Protein AF-A0A7T8K028-F1 (afdb_monomer_lite)

Organism: Caligus rogercresseyi (NCBI:txid217165)

pLDDT: mean 72.32, std 13.14, range [32.88, 89.44]

Radius of gyration: 14.62 Å; chains: 1; bounding box: 44×31×35 Å

Structure (mmCIF, N/CA/C/O backbone):
data_AF-A0A7T8K028-F1
#
_entry.id   AF-A0A7T8K028-F1
#
loop_
_atom_site.group_PDB
_atom_site.id
_atom_site.type_symbol
_atom_site.label_atom_id
_atom_site.label_alt_id
_atom_site.label_comp_id
_atom_site.label_asym_id
_atom_site.label_entity_id
_atom_site.label_seq_id
_atom_site.pdbx_PDB_ins_code
_atom_site.Cartn_x
_atom_site.Cartn_y
_atom_site.Cartn_z
_atom_site.occupancy
_atom_site.B_iso_or_equiv
_atom_site.auth_seq_id
_atom_site.auth_comp_id
_atom_site.auth_asym_id
_atom_site.auth_atom_id
_atom_site.pdbx_PDB_model_num
ATOM 1 N N . MET A 1 1 ? -29.944 13.254 7.251 1.00 32.88 1 MET A N 1
ATOM 2 C CA . MET A 1 1 ? -29.260 13.120 8.556 1.00 32.88 1 MET A CA 1
ATOM 3 C C . MET A 1 1 ? -27.760 13.212 8.325 1.00 32.88 1 MET A C 1
ATOM 5 O O . MET A 1 1 ? -27.211 12.362 7.638 1.00 32.88 1 MET A O 1
ATOM 9 N N . SER A 1 2 ? -27.115 14.280 8.799 1.00 45.31 2 SER A N 1
ATOM 10 C CA . SER A 1 2 ? -25.663 14.444 8.670 1.00 45.31 2 SER A CA 1
ATOM 11 C C . SER A 1 2 ? -25.003 13.728 9.841 1.00 45.31 2 SER A C 1
ATOM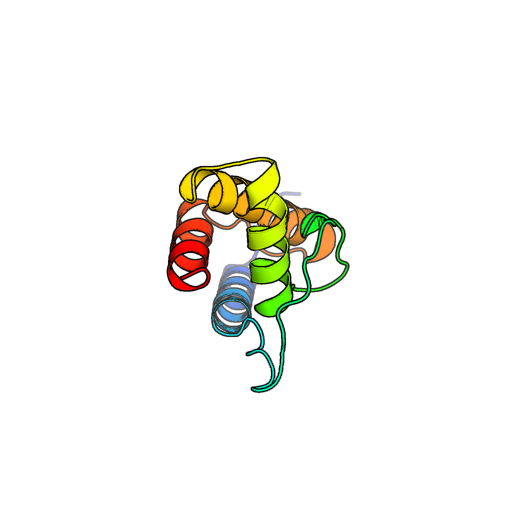 13 O O . SER A 1 2 ? -25.084 14.186 10.981 1.00 45.31 2 SER A O 1
ATOM 15 N N . PHE A 1 3 ? -24.415 12.562 9.584 1.00 48.25 3 PHE A N 1
ATOM 16 C CA . PHE A 1 3 ? -23.660 11.832 10.594 1.00 48.25 3 PHE A CA 1
ATOM 17 C C . PHE A 1 3 ? -22.367 12.606 10.874 1.00 48.25 3 PHE A C 1
ATOM 19 O O . PHE A 1 3 ? -21.336 12.374 10.240 1.00 48.25 3 PHE A O 1
ATOM 26 N N . LYS A 1 4 ? -22.415 13.554 11.820 1.00 49.94 4 LYS A N 1
ATOM 27 C CA . LYS A 1 4 ? -21.209 14.073 12.471 1.00 49.94 4 LYS A CA 1
ATOM 28 C C . LYS A 1 4 ? -20.506 12.869 13.092 1.00 49.94 4 LYS A C 1
ATOM 30 O O . LYS A 1 4 ? -20.917 12.379 14.140 1.00 49.94 4 LYS A O 1
ATOM 35 N N . LYS A 1 5 ? -19.471 12.362 12.419 1.00 52.66 5 LYS A N 1
ATOM 36 C CA . LYS A 1 5 ? -18.570 11.363 12.995 1.00 52.66 5 LYS A CA 1
ATOM 37 C C . LYS A 1 5 ? -18.012 11.971 14.280 1.00 52.66 5 LYS A C 1
ATOM 39 O O . LYS A 1 5 ? -17.385 13.028 14.235 1.00 52.66 5 LYS A O 1
ATOM 44 N N . SER A 1 6 ? -18.293 11.347 15.418 1.00 56.72 6 SER A N 1
ATOM 45 C CA . SER A 1 6 ? -17.771 11.774 16.712 1.00 56.72 6 SER A CA 1
ATOM 46 C C . SER A 1 6 ? -16.245 11.833 16.655 1.00 56.72 6 SER A C 1
ATOM 48 O O . SER A 1 6 ? -15.604 10.919 16.131 1.00 56.72 6 SER A O 1
ATOM 50 N N . SER A 1 7 ? -15.656 12.899 17.201 1.00 56.94 7 SER A N 1
ATOM 51 C CA . SER A 1 7 ? -14.198 13.080 17.284 1.00 56.94 7 SER A CA 1
ATOM 52 C C . SER A 1 7 ? -13.489 11.853 17.874 1.00 56.94 7 SER A C 1
ATOM 54 O O . SER A 1 7 ? -12.402 11.498 17.427 1.00 56.94 7 SER A O 1
ATOM 56 N N . SER A 1 8 ? -14.147 11.140 18.794 1.00 57.53 8 SER A N 1
ATOM 57 C CA . SER A 1 8 ? -13.652 9.904 19.411 1.00 57.53 8 SER A CA 1
ATOM 58 C C . SER A 1 8 ? -13.470 8.746 18.424 1.00 57.53 8 SER A C 1
ATOM 60 O O . SER A 1 8 ? -12.499 8.002 18.523 1.00 57.53 8 SER A O 1
ATOM 62 N N . THR A 1 9 ? -14.364 8.593 17.446 1.00 58.03 9 THR A N 1
ATOM 63 C CA . THR A 1 9 ? -14.267 7.555 16.408 1.00 58.03 9 THR A CA 1
ATOM 64 C C . THR A 1 9 ? -13.153 7.896 15.427 1.00 58.03 9 THR A C 1
ATOM 66 O O . THR A 1 9 ? -12.442 7.015 14.951 1.00 58.03 9 THR A O 1
ATOM 69 N N . THR A 1 10 ? -12.962 9.188 15.166 1.00 55.06 10 THR A N 1
ATOM 70 C CA . THR A 1 10 ? -11.901 9.686 14.293 1.00 55.06 10 THR A CA 1
ATOM 71 C C . THR A 1 10 ? -10.519 9.471 14.897 1.00 55.06 10 THR A C 1
ATOM 73 O O . THR A 1 10 ? -9.637 8.950 14.217 1.00 55.06 10 THR A O 1
ATOM 76 N N . GLU A 1 11 ? -10.341 9.790 16.178 1.00 62.97 11 GLU A N 1
ATOM 77 C CA . GLU A 1 11 ? -9.079 9.554 16.885 1.00 62.97 11 GLU A CA 1
ATOM 78 C C . GLU A 1 11 ? -8.808 8.058 17.098 1.00 62.97 11 GLU A C 1
ATOM 80 O O . GLU A 1 11 ? -7.691 7.613 16.845 1.00 62.97 11 GLU A O 1
ATOM 85 N N . LYS A 1 12 ? -9.826 7.240 17.409 1.00 66.31 12 LYS A N 1
ATOM 86 C CA . LYS A 1 12 ? -9.677 5.772 17.441 1.00 66.31 12 LYS A CA 1
ATOM 87 C C . LYS A 1 12 ? -9.220 5.221 16.095 1.00 66.31 12 LYS A C 1
ATOM 89 O O . LYS A 1 12 ? -8.250 4.475 16.043 1.00 66.31 12 LYS A O 1
ATOM 94 N N . ASN A 1 13 ? -9.851 5.638 14.999 1.00 59.28 13 ASN A N 1
ATOM 95 C CA . ASN A 1 13 ? -9.463 5.200 13.661 1.00 59.28 13 ASN A CA 1
ATOM 96 C C . ASN A 1 13 ? -8.051 5.666 13.291 1.00 59.28 13 ASN A C 1
ATOM 98 O O . ASN A 1 13 ? -7.316 4.912 12.666 1.00 59.28 13 ASN A O 1
ATOM 102 N N . LYS A 1 14 ? -7.647 6.874 13.697 1.00 61.44 14 LYS A N 1
ATOM 103 C CA . LYS A 1 14 ? -6.297 7.423 13.496 1.00 61.44 14 LYS A CA 1
ATOM 104 C C . LYS A 1 14 ? -5.239 6.709 14.341 1.00 61.44 14 LYS A C 1
ATOM 106 O O . LYS A 1 14 ? -4.107 6.540 13.891 1.00 61.44 14 LYS A O 1
ATOM 111 N N . GLU A 1 15 ? -5.591 6.255 15.538 1.00 67.12 15 GLU A N 1
ATOM 112 C CA . GLU A 1 15 ? -4.710 5.460 16.387 1.00 67.12 15 GLU A CA 1
ATOM 113 C C . GLU A 1 15 ? -4.591 4.015 15.891 1.00 67.12 15 GLU A C 1
ATOM 115 O O . GLU A 1 15 ? -3.479 3.504 15.767 1.00 67.12 15 GLU A O 1
ATOM 120 N N . THR A 1 16 ? -5.702 3.384 15.507 1.00 64.44 16 THR A N 1
ATOM 121 C CA . THR A 1 16 ? -5.712 2.099 14.795 1.00 64.44 16 THR A CA 1
ATOM 122 C C . THR A 1 16 ? -4.916 2.197 13.494 1.00 64.44 16 THR A C 1
ATOM 124 O O . THR A 1 16 ? -4.140 1.300 13.176 1.00 64.44 16 THR A O 1
ATOM 127 N N . TRP A 1 17 ? -5.025 3.319 12.780 1.00 64.06 17 TRP A N 1
ATOM 128 C CA . TRP A 1 17 ? -4.232 3.629 11.593 1.00 64.06 17 TRP A CA 1
ATOM 129 C C . TRP A 1 17 ? -2.744 3.736 11.919 1.00 64.06 17 TRP A C 1
ATOM 131 O O . TRP A 1 17 ? -1.950 3.040 11.294 1.00 64.06 17 TRP A O 1
ATOM 141 N N . ARG A 1 18 ? -2.349 4.523 12.932 1.00 59.72 18 ARG A N 1
ATOM 142 C CA . ARG A 1 18 ? -0.947 4.604 13.376 1.00 59.72 18 ARG A CA 1
ATOM 143 C C . ARG A 1 18 ? -0.414 3.224 13.744 1.00 59.72 18 ARG A C 1
ATOM 145 O O . ARG A 1 18 ? 0.655 2.868 13.273 1.00 59.72 18 ARG A O 1
ATOM 152 N N . LYS A 1 19 ? -1.155 2.425 14.513 1.00 63.94 19 LYS A N 1
ATOM 153 C CA . LYS A 1 19 ? -0.735 1.075 14.921 1.00 63.94 19 LYS A CA 1
ATOM 154 C C . LYS A 1 19 ? -0.580 0.137 13.717 1.00 63.94 19 LYS A C 1
ATOM 156 O O . LYS A 1 19 ? 0.473 -0.476 13.562 1.00 63.94 19 LYS A O 1
ATOM 161 N N . ASN A 1 20 ? -1.556 0.112 12.809 1.00 58.31 20 ASN A N 1
ATOM 162 C CA . ASN A 1 20 ? -1.553 -0.800 11.661 1.00 58.31 20 ASN A CA 1
ATOM 163 C C . ASN A 1 20 ? -0.599 -0.380 10.526 1.00 58.31 20 ASN A C 1
ATOM 165 O O . ASN A 1 20 ? -0.115 -1.239 9.799 1.00 58.31 20 ASN A O 1
ATOM 169 N N . LEU A 1 21 ? -0.287 0.912 10.366 1.00 56.00 21 LEU A N 1
ATOM 170 C CA . LEU A 1 21 ? 0.763 1.376 9.443 1.00 56.00 21 LEU A CA 1
ATOM 171 C C . LEU A 1 21 ? 2.166 1.299 10.040 1.00 56.00 21 LEU A C 1
ATOM 173 O O . LEU A 1 21 ? 3.143 1.167 9.302 1.00 56.00 21 LEU A O 1
ATOM 177 N N . VAL A 1 22 ? 2.306 1.423 11.361 1.00 48.81 22 VAL A N 1
ATOM 178 C CA . VAL A 1 22 ? 3.589 1.205 12.043 1.00 48.81 22 VAL A CA 1
ATOM 179 C C . VAL A 1 22 ? 3.978 -0.271 11.983 1.00 48.81 22 VAL A C 1
ATOM 181 O O . VAL A 1 22 ? 5.159 -0.563 11.811 1.00 48.81 22 VAL A O 1
ATOM 184 N N . GLN A 1 23 ? 3.002 -1.178 12.006 1.00 51.53 23 GLN A N 1
ATOM 185 C CA . GLN A 1 23 ? 3.207 -2.615 11.871 1.00 51.53 23 GLN A CA 1
ATOM 186 C C . GLN A 1 23 ? 2.528 -3.158 10.611 1.00 51.53 23 GLN A C 1
ATOM 188 O O . GLN A 1 23 ? 1.614 -3.977 10.682 1.00 51.53 23 GLN A O 1
ATOM 193 N N . PHE A 1 24 ? 3.051 -2.817 9.431 1.00 55.94 24 PHE A N 1
ATOM 194 C CA . PHE A 1 24 ? 3.102 -3.877 8.426 1.00 55.94 24 PHE A CA 1
ATOM 195 C C . PHE A 1 24 ? 3.831 -5.036 9.111 1.00 55.94 24 PHE A C 1
ATOM 197 O O . PHE A 1 24 ? 4.974 -4.821 9.525 1.00 55.94 24 PHE A O 1
ATOM 204 N N . GLN A 1 25 ? 3.179 -6.188 9.337 1.00 53.59 25 GLN A N 1
ATOM 205 C CA . GLN A 1 25 ? 3.850 -7.280 10.052 1.00 53.59 25 GLN A CA 1
ATOM 206 C C . GLN A 1 25 ? 5.211 -7.503 9.402 1.00 53.59 25 GLN A C 1
ATOM 208 O O . GLN A 1 25 ? 5.322 -7.565 8.169 1.00 53.59 25 GLN A O 1
ATOM 213 N N . ALA A 1 26 ? 6.242 -7.507 10.247 1.00 52.31 26 ALA A N 1
ATOM 214 C CA . ALA A 1 26 ? 7.590 -7.741 9.789 1.00 52.31 26 ALA A CA 1
ATOM 215 C C . ALA A 1 26 ? 7.610 -9.116 9.110 1.00 52.31 26 ALA A C 1
ATOM 217 O O . ALA A 1 26 ? 7.048 -10.062 9.669 1.00 52.31 26 ALA A O 1
ATOM 218 N N . PRO A 1 27 ? 8.209 -9.229 7.915 1.00 52.94 27 PRO A N 1
ATOM 219 C CA . PRO A 1 27 ? 8.409 -10.535 7.318 1.00 52.94 27 PRO A CA 1
ATOM 220 C C . PRO A 1 27 ? 9.243 -11.389 8.278 1.00 52.94 27 PRO A C 1
ATOM 222 O O . PRO A 1 27 ? 10.108 -10.877 9.001 1.00 52.94 27 PRO A O 1
ATOM 225 N N . SER A 1 28 ? 8.980 -12.689 8.291 1.00 54.31 28 SER A N 1
ATOM 226 C CA . SER A 1 28 ? 9.853 -13.652 8.952 1.00 54.31 28 SER A CA 1
ATOM 227 C C . SER A 1 28 ? 11.258 -13.518 8.349 1.00 54.31 28 SER A C 1
ATOM 229 O O . SER A 1 28 ? 11.412 -13.281 7.151 1.00 54.31 28 SER A O 1
ATOM 231 N N . ARG A 1 29 ? 12.319 -13.670 9.161 1.00 51.44 29 ARG A N 1
ATOM 232 C CA . ARG A 1 29 ? 13.732 -13.515 8.734 1.00 51.44 29 ARG A CA 1
ATOM 233 C C . ARG A 1 29 ? 14.156 -14.443 7.575 1.00 51.44 29 ARG A C 1
ATOM 235 O O . ARG A 1 29 ? 15.283 -14.329 7.109 1.00 51.44 29 ARG A O 1
ATOM 242 N N . ARG A 1 30 ? 13.288 -15.358 7.129 1.00 54.31 30 ARG A N 1
ATOM 243 C CA . ARG A 1 30 ? 13.512 -16.305 6.024 1.00 54.31 30 ARG A CA 1
ATOM 244 C C . ARG A 1 30 ? 12.728 -15.978 4.745 1.00 54.31 30 ARG A C 1
ATOM 246 O O . ARG A 1 30 ? 12.790 -16.758 3.800 1.00 54.31 30 ARG A O 1
ATOM 253 N N . ASP A 1 31 ? 11.994 -14.870 4.695 1.00 51.41 31 ASP A N 1
ATOM 254 C CA . ASP A 1 31 ? 11.066 -14.629 3.591 1.00 51.41 31 ASP A CA 1
ATOM 255 C C . ASP A 1 31 ? 11.796 -14.084 2.357 1.00 51.41 31 ASP A C 1
ATOM 257 O O . ASP A 1 31 ? 12.059 -12.885 2.227 1.00 51.41 31 ASP A O 1
ATOM 261 N N . ASN A 1 32 ? 12.054 -14.974 1.398 1.00 60.91 32 ASN A N 1
ATOM 262 C CA . ASN A 1 32 ? 12.082 -14.577 -0.003 1.00 60.91 32 ASN A CA 1
ATOM 263 C C . ASN A 1 32 ? 10.759 -13.858 -0.291 1.00 60.91 32 ASN A C 1
ATOM 265 O O . ASN A 1 32 ? 9.686 -14.453 -0.199 1.00 60.91 32 ASN A O 1
ATOM 269 N N . VAL A 1 33 ? 10.821 -12.556 -0.575 1.00 66.12 33 VAL A N 1
ATOM 270 C CA . VAL A 1 33 ? 9.625 -11.767 -0.888 1.00 66.12 33 VAL A CA 1
ATOM 271 C C . VAL A 1 33 ? 9.063 -12.279 -2.207 1.00 66.12 33 VAL A C 1
ATOM 273 O O . VAL A 1 33 ? 9.618 -11.973 -3.264 1.00 66.12 33 VAL A O 1
ATOM 276 N N . ALA A 1 34 ? 7.989 -13.063 -2.127 1.00 74.00 34 ALA A N 1
ATOM 277 C CA . ALA A 1 34 ? 7.254 -13.523 -3.291 1.00 74.00 34 ALA A CA 1
ATOM 278 C C . ALA A 1 34 ? 6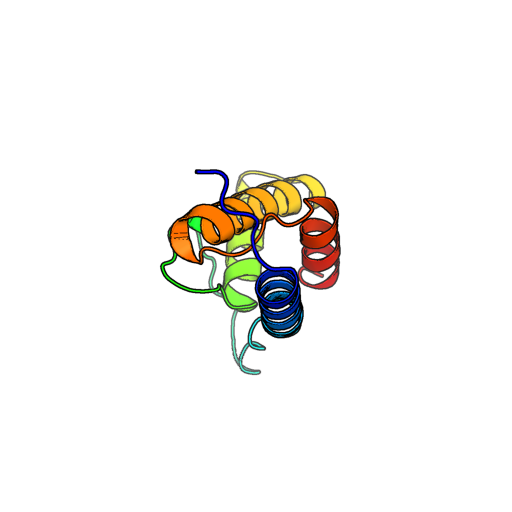.745 -12.314 -4.088 1.00 74.00 34 ALA A C 1
ATOM 280 O O . ALA A 1 34 ? 6.294 -11.318 -3.516 1.00 74.00 34 ALA A O 1
ATOM 281 N N . ILE A 1 35 ? 6.856 -12.390 -5.413 1.00 79.38 35 ILE A N 1
ATOM 282 C CA . ILE A 1 35 ? 6.284 -11.385 -6.306 1.00 79.38 35 ILE A CA 1
ATOM 283 C C . ILE A 1 35 ? 4.760 -11.525 -6.234 1.00 79.38 35 ILE A C 1
ATOM 285 O O . ILE A 1 35 ? 4.232 -12.634 -6.291 1.00 79.38 35 ILE A O 1
ATOM 289 N N . HIS A 1 36 ? 4.061 -10.402 -6.074 1.00 80.75 36 HIS A N 1
ATOM 290 C CA . HIS A 1 36 ? 2.602 -10.374 -5.995 1.00 80.75 36 HIS A CA 1
ATOM 291 C C . HIS A 1 36 ? 2.046 -9.499 -7.115 1.00 80.75 36 HIS A C 1
ATOM 293 O O . HIS A 1 36 ? 2.121 -8.276 -7.047 1.00 80.75 36 HIS A O 1
ATOM 299 N N . GLU A 1 37 ? 1.491 -10.134 -8.144 1.00 80.94 37 GLU A N 1
ATOM 300 C CA . GLU A 1 37 ? 0.928 -9.448 -9.314 1.00 80.94 37 GLU A CA 1
ATOM 301 C C . GLU A 1 37 ? -0.495 -8.927 -9.089 1.00 80.94 37 GLU A C 1
ATOM 303 O O . GLU A 1 37 ? -0.967 -8.068 -9.834 1.00 80.94 37 GLU A O 1
ATOM 308 N N . GLU A 1 38 ? -1.171 -9.394 -8.045 1.00 86.19 38 GLU A N 1
ATOM 309 C CA . GLU A 1 38 ? -2.505 -8.920 -7.696 1.00 86.19 38 GLU A CA 1
ATOM 310 C C . GLU A 1 38 ? -2.447 -7.527 -7.042 1.00 86.19 38 GLU A C 1
ATOM 312 O O . GLU A 1 38 ? -1.587 -7.283 -6.181 1.00 86.19 38 GLU A O 1
ATOM 317 N N . PRO A 1 39 ? -3.363 -6.611 -7.404 1.00 86.38 39 PRO A N 1
ATOM 318 C CA . PRO A 1 39 ? -3.517 -5.329 -6.733 1.00 86.38 39 PRO A CA 1
ATOM 319 C C . PRO A 1 39 ? -3.757 -5.485 -5.229 1.00 86.38 39 PRO A C 1
ATOM 321 O O . PRO A 1 39 ? -4.514 -6.344 -4.773 1.00 86.38 39 PRO A O 1
ATOM 324 N N . LEU A 1 40 ? -3.187 -4.589 -4.420 1.00 86.31 40 LEU A N 1
ATOM 325 C CA . LEU A 1 40 ? -3.451 -4.595 -2.975 1.00 86.31 40 LEU A CA 1
ATOM 326 C C . LEU A 1 40 ? -4.912 -4.263 -2.635 1.00 86.31 40 LEU A C 1
ATOM 328 O O . LEU A 1 40 ? -5.349 -4.582 -1.529 1.00 86.31 40 LEU A O 1
ATOM 332 N N . SER A 1 41 ? -5.655 -3.651 -3.564 1.00 84.25 41 SER A N 1
ATOM 333 C CA . SER A 1 41 ? -7.085 -3.345 -3.435 1.00 84.25 41 SER A CA 1
ATOM 334 C C . SER A 1 41 ? -7.965 -4.579 -3.272 1.00 84.25 41 SER A C 1
ATOM 336 O O . SER A 1 41 ? -9.000 -4.493 -2.615 1.00 84.25 41 SER A O 1
ATOM 338 N N . ASP A 1 42 ? -7.540 -5.716 -3.820 1.00 84.81 42 ASP A N 1
ATOM 339 C CA . ASP A 1 42 ? -8.384 -6.910 -3.957 1.00 84.81 42 ASP A CA 1
ATOM 340 C C . ASP A 1 42 ? -8.365 -7.772 -2.688 1.00 84.81 42 ASP A C 1
ATOM 342 O O . ASP A 1 42 ? -9.118 -8.733 -2.524 1.00 84.81 42 ASP A O 1
ATOM 346 N N . ARG A 1 43 ? -7.507 -7.407 -1.734 1.00 81.94 43 ARG A N 1
ATOM 347 C CA . ARG A 1 43 ? -7.390 -8.100 -0.457 1.00 81.94 43 ARG A CA 1
ATOM 348 C C . ARG A 1 43 ? -8.594 -7.803 0.432 1.00 81.94 43 ARG A C 1
ATOM 350 O O . ARG A 1 43 ? -9.129 -6.705 0.471 1.00 81.94 43 ARG A O 1
ATOM 357 N N . SER A 1 44 ? -8.969 -8.778 1.254 1.00 76.62 44 SER A N 1
ATOM 358 C CA . SER A 1 44 ? -10.017 -8.612 2.274 1.00 76.62 44 SER A CA 1
ATOM 359 C C . SER A 1 44 ? -9.492 -8.058 3.607 1.00 76.62 44 SER A C 1
ATOM 361 O O . SER A 1 44 ? -10.266 -7.755 4.513 1.00 76.62 44 SER A O 1
ATOM 363 N N . ARG A 1 45 ? -8.164 -7.959 3.762 1.00 77.50 45 ARG A N 1
ATOM 364 C CA . ARG A 1 45 ? -7.469 -7.616 5.013 1.00 77.50 45 ARG A CA 1
ATOM 365 C C . ARG A 1 45 ? -6.298 -6.672 4.754 1.00 77.50 45 ARG A C 1
ATOM 367 O O . ARG A 1 45 ? -5.826 -6.549 3.627 1.00 77.50 45 ARG A O 1
ATOM 374 N N . MET A 1 46 ? -5.792 -6.059 5.826 1.00 78.06 46 MET A N 1
ATOM 375 C CA . MET A 1 46 ? -4.603 -5.206 5.777 1.00 78.06 46 MET A CA 1
ATOM 376 C C . MET A 1 46 ? -3.396 -5.976 5.202 1.00 78.06 46 MET A C 1
ATOM 378 O O . MET A 1 46 ? -3.084 -7.063 5.700 1.00 78.06 46 MET A O 1
ATOM 382 N N . PRO A 1 47 ? -2.709 -5.456 4.170 1.00 79.19 47 PRO A N 1
ATOM 383 C CA . PRO A 1 47 ? -1.549 -6.118 3.598 1.00 79.19 47 PRO A CA 1
ATOM 384 C C . PRO A 1 47 ? -0.369 -6.087 4.570 1.00 79.19 47 PRO A C 1
ATOM 386 O O . PRO A 1 47 ? -0.238 -5.192 5.401 1.00 79.19 47 PRO A O 1
ATOM 389 N N . LEU A 1 48 ? 0.503 -7.085 4.446 1.00 80.69 48 LEU A N 1
ATOM 390 C CA . LEU A 1 48 ? 1.743 -7.196 5.206 1.00 80.69 48 LEU A CA 1
ATOM 391 C C . LEU A 1 48 ? 2.861 -6.494 4.437 1.00 80.69 48 LEU A C 1
ATOM 393 O O . LEU A 1 48 ? 2.711 -6.181 3.252 1.00 80.69 48 LEU A O 1
ATOM 397 N N . LYS A 1 49 ? 4.016 -6.296 5.081 1.00 79.12 49 LYS A N 1
ATOM 398 C CA . LYS A 1 49 ? 5.151 -5.622 4.434 1.00 79.12 49 LYS A CA 1
ATOM 399 C C . LYS A 1 49 ? 5.608 -6.399 3.200 1.00 79.12 49 LYS A C 1
ATOM 401 O O . LYS A 1 49 ? 5.876 -5.801 2.165 1.00 79.12 49 LYS A O 1
ATOM 406 N N . SER A 1 50 ? 5.656 -7.725 3.308 1.00 78.25 50 SER A N 1
ATOM 407 C CA . SER A 1 50 ? 6.001 -8.634 2.212 1.00 78.25 50 SER A CA 1
ATOM 408 C C . SER A 1 50 ? 5.069 -8.472 1.013 1.00 78.25 50 SER A C 1
ATOM 410 O O . SER A 1 50 ? 5.553 -8.396 -0.108 1.00 78.25 50 SER A O 1
ATOM 412 N N . HIS A 1 51 ? 3.761 -8.320 1.235 1.00 83.75 51 HIS A N 1
ATOM 413 C CA . HIS A 1 51 ? 2.787 -8.104 0.161 1.00 83.75 51 HIS A CA 1
ATOM 414 C C . HIS A 1 51 ? 3.035 -6.789 -0.582 1.00 83.75 51 HIS A C 1
ATOM 416 O O . HIS A 1 51 ? 3.054 -6.765 -1.809 1.00 83.75 51 HIS A O 1
ATOM 422 N N . VAL A 1 52 ? 3.289 -5.709 0.163 1.00 84.56 52 VAL A N 1
ATOM 423 C CA . VAL A 1 52 ? 3.612 -4.397 -0.413 1.00 84.56 52 VAL A CA 1
ATOM 424 C C . VAL A 1 52 ? 4.916 -4.457 -1.208 1.00 84.56 52 VAL A C 1
ATOM 426 O O . VAL A 1 52 ? 4.969 -3.953 -2.325 1.00 84.56 52 VAL A O 1
ATOM 429 N N . MET A 1 53 ? 5.958 -5.103 -0.676 1.00 83.81 53 MET A N 1
ATOM 430 C CA . MET A 1 53 ? 7.236 -5.225 -1.386 1.00 83.81 53 MET A CA 1
ATOM 431 C C . MET A 1 53 ? 7.152 -6.165 -2.593 1.00 83.81 53 MET A C 1
ATOM 433 O O . MET A 1 53 ? 7.768 -5.890 -3.618 1.00 83.81 53 MET A O 1
ATOM 437 N N . GLY A 1 54 ? 6.380 -7.247 -2.505 1.00 85.38 54 GLY A N 1
ATOM 438 C CA . GLY A 1 54 ? 6.147 -8.168 -3.616 1.00 85.38 54 GLY A CA 1
ATOM 439 C C . GLY A 1 54 ? 5.392 -7.509 -4.764 1.00 85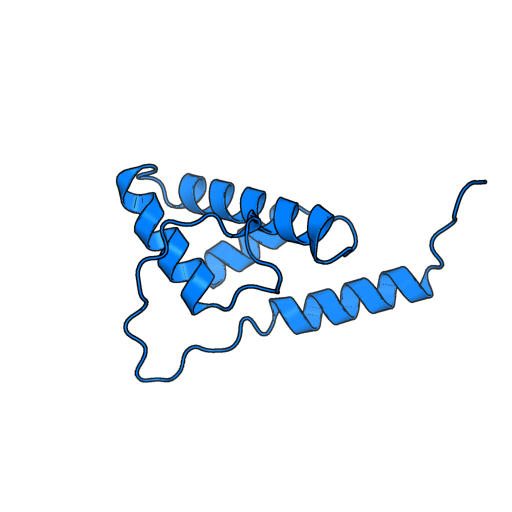.38 54 GLY A C 1
ATOM 440 O O . GLY A 1 54 ? 5.764 -7.696 -5.921 1.00 85.38 54 GLY A O 1
ATOM 441 N N . ARG A 1 55 ? 4.403 -6.665 -4.441 1.00 89.44 55 ARG A N 1
ATOM 442 C CA . ARG A 1 55 ? 3.710 -5.817 -5.417 1.00 89.44 55 ARG A CA 1
ATOM 443 C C . ARG A 1 55 ? 4.628 -4.743 -5.996 1.00 89.44 55 ARG A C 1
ATOM 445 O O . ARG A 1 55 ? 4.660 -4.527 -7.199 1.00 89.44 55 ARG A O 1
ATOM 452 N N . PHE A 1 56 ? 5.441 -4.104 -5.159 1.00 86.44 56 PHE A N 1
ATOM 453 C CA . PHE A 1 56 ? 6.424 -3.117 -5.611 1.00 86.44 56 PHE A CA 1
ATOM 454 C C . PHE A 1 56 ? 7.430 -3.697 -6.612 1.00 86.44 56 PHE A C 1
ATOM 456 O O . PHE A 1 56 ? 7.769 -3.026 -7.586 1.00 86.44 56 PHE A O 1
ATOM 463 N N . LYS A 1 57 ? 7.865 -4.945 -6.398 1.00 85.56 57 LYS A N 1
ATOM 464 C CA . LYS A 1 57 ? 8.706 -5.684 -7.344 1.00 85.56 57 LYS A CA 1
ATOM 465 C C . LYS A 1 57 ? 7.952 -6.066 -8.618 1.00 85.56 57 LYS A C 1
ATOM 467 O O . LYS A 1 57 ? 8.503 -5.895 -9.696 1.00 85.56 57 LYS A O 1
ATOM 472 N N . SER A 1 58 ? 6.698 -6.524 -8.530 1.00 88.19 58 SER A N 1
ATOM 473 C CA . SER A 1 58 ? 5.919 -6.873 -9.734 1.00 88.19 58 SER A CA 1
ATOM 474 C C . SER A 1 58 ? 5.753 -5.671 -10.671 1.00 88.19 58 SER A C 1
ATOM 476 O O . SER A 1 58 ? 5.818 -5.808 -11.891 1.00 88.19 58 SER A O 1
ATOM 478 N N . LEU A 1 59 ? 5.591 -4.476 -10.094 1.00 87.69 59 LEU A N 1
ATOM 479 C CA . LEU A 1 59 ? 5.427 -3.228 -10.833 1.00 87.69 59 LEU A CA 1
ATOM 480 C C . LEU A 1 59 ? 6.707 -2.746 -11.535 1.00 87.69 59 LEU A C 1
ATOM 482 O O . LEU A 1 59 ? 6.610 -1.821 -12.331 1.00 87.69 59 LEU A O 1
ATOM 486 N N . GLU A 1 60 ? 7.882 -3.347 -11.309 1.00 86.12 60 GLU A N 1
ATOM 487 C CA . GLU A 1 60 ? 9.109 -2.996 -12.054 1.00 86.12 60 GLU A CA 1
ATOM 488 C C . GLU A 1 60 ? 8.991 -3.248 -13.554 1.00 86.12 60 GLU A C 1
ATOM 490 O O . GLU A 1 60 ? 9.596 -2.532 -14.351 1.00 86.12 60 GLU A O 1
ATOM 495 N N . SER A 1 61 ? 8.178 -4.233 -13.934 1.00 83.19 61 SER A N 1
ATOM 496 C CA . SER A 1 61 ? 7.895 -4.551 -15.333 1.00 83.19 61 SER A CA 1
ATOM 497 C C . SER A 1 61 ? 7.053 -3.479 -16.040 1.00 83.19 61 SER A C 1
ATOM 499 O O . SER A 1 61 ? 7.140 -3.345 -17.258 1.00 83.19 61 SER A O 1
ATOM 501 N N . ILE A 1 62 ? 6.268 -2.698 -15.286 1.00 81.50 62 ILE A N 1
ATOM 502 C CA . ILE A 1 62 ? 5.274 -1.744 -15.810 1.00 81.50 62 ILE A CA 1
ATOM 503 C C . ILE A 1 62 ? 5.719 -0.291 -15.587 1.00 81.50 62 ILE A C 1
ATOM 505 O O . ILE A 1 62 ? 5.561 0.547 -16.469 1.00 81.50 62 ILE A O 1
ATOM 509 N N . ALA A 1 63 ? 6.304 0.011 -14.428 1.00 84.56 63 ALA A N 1
ATOM 510 C CA . ALA A 1 63 ? 6.719 1.346 -14.012 1.00 84.56 63 ALA A CA 1
ATOM 511 C C . ALA A 1 63 ? 8.194 1.332 -13.583 1.00 84.56 63 ALA A C 1
ATOM 513 O O . ALA A 1 63 ? 8.558 0.843 -12.507 1.00 84.56 63 ALA A O 1
ATOM 514 N N . LYS A 1 64 ? 9.065 1.901 -14.426 1.00 80.50 64 LYS A N 1
ATOM 515 C CA . LYS A 1 64 ? 10.517 1.943 -14.171 1.00 80.50 64 LYS A CA 1
ATOM 516 C C . LYS A 1 64 ? 10.843 2.827 -12.967 1.00 80.50 64 LYS A C 1
ATOM 518 O O . LYS A 1 64 ? 11.676 2.475 -12.123 1.00 80.50 64 LYS A O 1
ATOM 523 N N . GLU A 1 65 ? 10.151 3.958 -12.843 1.00 86.12 65 GLU A N 1
ATOM 524 C CA . GLU A 1 65 ? 10.401 4.903 -11.766 1.00 86.12 65 GLU A CA 1
ATOM 525 C C . GLU A 1 65 ? 9.838 4.420 -10.429 1.00 86.12 65 GLU A C 1
ATOM 527 O O . GLU A 1 65 ? 8.681 4.021 -10.289 1.00 86.12 65 GLU A O 1
ATOM 532 N N . ARG A 1 66 ? 10.658 4.531 -9.383 1.00 84.44 66 ARG A N 1
ATOM 533 C CA . ARG A 1 66 ? 10.252 4.224 -8.007 1.00 84.44 66 ARG A CA 1
ATOM 534 C C . ARG A 1 66 ? 9.045 5.049 -7.562 1.00 84.44 66 ARG A C 1
ATOM 536 O O . ARG A 1 66 ? 8.160 4.527 -6.890 1.00 84.44 66 ARG A O 1
ATOM 543 N N . LYS A 1 67 ? 9.014 6.333 -7.925 1.00 84.75 67 LYS A N 1
ATOM 544 C CA . LYS A 1 67 ? 7.945 7.263 -7.543 1.00 84.75 67 LYS A CA 1
ATOM 545 C C . LYS A 1 67 ? 6.599 6.850 -8.138 1.00 84.75 67 LYS A C 1
ATOM 547 O O . LYS A 1 67 ? 5.580 6.927 -7.458 1.00 84.75 67 LYS A O 1
ATOM 552 N N . GLU A 1 68 ? 6.616 6.373 -9.376 1.00 87.25 68 GLU A N 1
ATOM 553 C CA . GLU A 1 68 ? 5.439 5.871 -10.078 1.00 87.25 68 GLU A CA 1
ATOM 554 C C . GLU A 1 68 ? 4.922 4.575 -9.439 1.00 87.25 68 GLU A C 1
ATOM 556 O O . GLU A 1 68 ? 3.748 4.494 -9.077 1.00 87.25 68 GLU A O 1
ATOM 561 N N . ARG A 1 69 ? 5.819 3.621 -9.147 1.00 87.62 69 ARG A N 1
ATOM 562 C CA . ARG A 1 69 ? 5.487 2.390 -8.402 1.00 87.62 69 ARG A CA 1
ATOM 563 C C . ARG A 1 69 ? 4.873 2.677 -7.030 1.00 87.62 69 ARG A C 1
ATOM 565 O O . ARG A 1 69 ? 3.864 2.081 -6.659 1.00 87.62 69 ARG A O 1
ATOM 572 N N . VAL A 1 70 ? 5.450 3.616 -6.277 1.00 85.56 70 VAL A N 1
ATOM 573 C CA . VAL A 1 70 ? 4.900 4.068 -4.987 1.00 85.56 70 VAL A CA 1
ATOM 574 C C . VAL A 1 70 ? 3.522 4.710 -5.165 1.00 85.56 70 VAL A C 1
ATOM 576 O O . VAL A 1 70 ? 2.636 4.482 -4.342 1.00 85.56 70 VAL A O 1
ATOM 579 N N . GLY A 1 71 ? 3.325 5.489 -6.230 1.00 87.19 71 GLY A N 1
ATOM 580 C CA . GLY A 1 71 ? 2.038 6.092 -6.569 1.00 87.19 71 GLY A CA 1
ATOM 581 C C . GLY A 1 71 ? 0.946 5.047 -6.798 1.00 87.19 71 GLY A C 1
ATOM 582 O O . GLY A 1 71 ? -0.120 5.149 -6.193 1.00 87.19 71 GLY A O 1
ATOM 583 N N . LEU A 1 72 ? 1.231 4.014 -7.594 1.00 88.75 72 LEU A N 1
ATOM 584 C CA . LEU A 1 72 ? 0.294 2.919 -7.869 1.00 88.75 72 LEU A CA 1
ATOM 585 C C . LEU A 1 72 ? -0.099 2.174 -6.589 1.00 88.75 72 LEU A C 1
ATOM 587 O O . LEU A 1 72 ? -1.282 2.042 -6.281 1.00 88.75 72 LEU A O 1
ATOM 591 N N . ILE A 1 73 ? 0.884 1.789 -5.774 1.00 89.00 73 ILE A N 1
ATOM 592 C CA . ILE A 1 73 ? 0.636 1.121 -4.489 1.00 89.00 73 ILE A CA 1
ATOM 593 C C . ILE A 1 73 ? -0.173 2.014 -3.540 1.00 89.00 73 ILE A C 1
ATOM 595 O O . ILE A 1 73 ? -1.041 1.524 -2.817 1.00 89.00 73 ILE A O 1
ATOM 599 N N . ALA A 1 74 ? 0.081 3.326 -3.526 1.00 86.31 74 ALA A N 1
ATOM 600 C CA . ALA A 1 74 ? -0.676 4.256 -2.695 1.00 86.31 74 ALA A CA 1
ATOM 601 C C . ALA A 1 74 ? -2.154 4.318 -3.106 1.00 86.31 74 ALA A C 1
ATOM 603 O O . ALA A 1 74 ? -3.025 4.369 -2.234 1.00 86.31 74 ALA A O 1
ATOM 604 N N . VAL A 1 75 ? -2.443 4.277 -4.410 1.00 89.31 75 VAL A N 1
ATOM 605 C CA . VAL A 1 75 ? -3.813 4.220 -4.939 1.00 89.31 75 VAL A CA 1
ATOM 606 C C . VAL A 1 75 ? -4.495 2.910 -4.540 1.00 89.31 75 VAL A C 1
ATOM 608 O O . VAL A 1 75 ? -5.596 2.953 -3.990 1.00 89.31 75 VAL A O 1
ATOM 611 N N . GLU A 1 76 ? -3.831 1.767 -4.730 1.00 89.12 76 GLU A N 1
ATOM 612 C CA . GLU A 1 76 ? -4.370 0.447 -4.366 1.00 89.12 76 GLU A CA 1
ATOM 613 C C . GLU A 1 76 ? -4.665 0.345 -2.859 1.00 89.12 76 GLU A C 1
ATOM 615 O O . GLU A 1 76 ? -5.743 -0.091 -2.450 1.00 89.12 76 GLU A O 1
ATOM 620 N N . LEU A 1 77 ? -3.745 0.820 -2.011 1.00 84.69 77 LEU A N 1
ATOM 621 C CA . LEU A 1 77 ? -3.929 0.844 -0.559 1.00 84.69 77 LEU A CA 1
ATOM 622 C C . LEU A 1 77 ? -5.071 1.767 -0.130 1.00 84.69 77 LEU A C 1
ATOM 624 O O . LEU A 1 77 ? -5.834 1.432 0.774 1.00 84.69 77 LEU A O 1
ATOM 628 N N . LYS A 1 78 ? -5.213 2.932 -0.771 1.00 82.75 78 LYS A N 1
ATOM 629 C CA . LYS A 1 78 ? -6.343 3.833 -0.514 1.00 82.75 78 LYS A CA 1
ATOM 630 C C . LYS A 1 78 ? -7.673 3.208 -0.880 1.00 82.75 78 LYS A C 1
ATOM 632 O O . LYS A 1 78 ? -8.628 3.383 -0.123 1.00 82.75 78 LYS A O 1
ATOM 637 N N . ALA A 1 79 ? -7.733 2.527 -2.023 1.00 84.62 79 ALA A N 1
ATOM 638 C CA . ALA A 1 79 ? -8.922 1.808 -2.446 1.00 84.62 79 ALA A CA 1
ATOM 639 C C . ALA A 1 79 ? -9.288 0.774 -1.380 1.00 84.62 79 ALA A C 1
ATOM 641 O O . ALA A 1 79 ? -10.335 0.927 -0.758 1.00 84.62 79 ALA A O 1
ATOM 642 N N . LEU A 1 80 ? -8.360 -0.130 -1.041 1.00 83.50 80 LEU A N 1
ATOM 643 C CA . LEU A 1 80 ? -8.531 -1.127 0.021 1.00 83.50 80 LEU A CA 1
ATOM 644 C C . LEU A 1 80 ? -9.037 -0.511 1.336 1.00 83.50 80 LEU A C 1
ATOM 646 O O . LEU A 1 80 ? -9.958 -1.019 1.980 1.00 83.50 80 LEU A O 1
ATOM 650 N N . TRP A 1 81 ? -8.426 0.597 1.757 1.00 79.50 81 TRP A N 1
ATOM 651 C CA . TRP A 1 81 ? -8.773 1.255 3.011 1.00 79.50 81 TRP A CA 1
ATOM 652 C C . TRP A 1 81 ? -10.169 1.848 3.022 1.00 79.50 81 TRP A C 1
ATOM 654 O O . TRP A 1 81 ? -10.850 1.788 4.048 1.00 79.50 81 TRP A O 1
ATOM 664 N N . ARG A 1 82 ? -10.580 2.427 1.897 1.00 76.06 82 ARG A N 1
ATOM 665 C CA . ARG A 1 82 ? -11.883 3.064 1.764 1.00 76.06 82 ARG A CA 1
ATOM 666 C C . ARG A 1 82 ? -12.991 2.038 1.579 1.00 76.06 82 ARG A C 1
ATOM 668 O O . ARG A 1 82 ? -14.046 2.204 2.179 1.00 76.06 82 ARG A O 1
ATOM 675 N N . THR A 1 83 ? -12.775 1.034 0.735 1.00 74.62 83 THR A N 1
ATOM 676 C CA . THR A 1 83 ? -13.821 0.089 0.324 1.00 74.62 83 THR A CA 1
ATOM 677 C C . THR A 1 83 ? -13.957 -1.072 1.291 1.00 74.62 83 THR A C 1
ATOM 679 O O . THR A 1 83 ? -15.071 -1.466 1.615 1.00 74.62 83 THR A O 1
ATOM 682 N N . THR A 1 84 ? -12.836 -1.606 1.771 1.00 71.31 84 THR A N 1
ATOM 683 C CA . THR A 1 84 ? -12.817 -2.900 2.462 1.00 71.31 84 THR A CA 1
ATOM 684 C C . THR A 1 84 ? -12.629 -2.738 3.965 1.00 71.31 84 THR A C 1
ATOM 686 O O . THR A 1 84 ? -13.291 -3.403 4.755 1.00 71.31 84 THR A O 1
ATOM 689 N N . LEU A 1 85 ? -11.744 -1.829 4.385 1.00 70.12 85 LEU A N 1
ATOM 690 C CA . LEU A 1 85 ? -11.384 -1.670 5.800 1.00 70.12 85 LEU A CA 1
ATOM 691 C C . LEU A 1 85 ? -12.161 -0.555 6.519 1.00 70.12 85 LEU A C 1
ATOM 693 O O . LEU A 1 85 ? -12.006 -0.395 7.727 1.00 70.12 85 LEU A O 1
ATOM 697 N N . ASN A 1 86 ? -13.006 0.199 5.802 1.00 70.19 86 ASN A N 1
ATOM 698 C CA . ASN A 1 86 ? -13.846 1.279 6.340 1.00 70.19 86 ASN A CA 1
ATOM 699 C C . ASN A 1 86 ? -13.089 2.296 7.221 1.00 70.19 86 ASN A C 1
ATOM 701 O O . ASN A 1 86 ? -13.645 2.869 8.164 1.00 70.19 86 ASN A O 1
ATOM 705 N N . PHE A 1 87 ? -11.813 2.550 6.919 1.00 67.88 87 PHE A N 1
ATOM 706 C CA . PHE A 1 87 ? -11.029 3.542 7.649 1.00 67.88 87 PHE A CA 1
ATOM 707 C C . PHE A 1 87 ? -11.312 4.963 7.160 1.00 67.88 87 PHE A C 1
ATOM 709 O O . PHE A 1 87 ? -11.899 5.204 6.103 1.00 67.88 87 PHE A O 1
ATOM 716 N N . LEU A 1 88 ? -10.906 5.943 7.968 1.00 65.06 88 LEU A N 1
ATOM 717 C CA . LEU A 1 88 ? -11.023 7.343 7.584 1.00 65.06 88 LEU A CA 1
ATOM 718 C C . LEU A 1 88 ? -10.174 7.671 6.350 1.00 65.06 88 LEU A C 1
ATOM 720 O O . LEU A 1 88 ? -9.130 7.050 6.157 1.00 65.06 88 LEU A O 1
ATOM 724 N N . PRO A 1 89 ? -10.580 8.680 5.555 1.00 65.75 89 PRO A N 1
ATOM 725 C CA . PRO A 1 89 ? -9.775 9.171 4.448 1.00 65.75 89 PRO A CA 1
ATOM 726 C C . PRO A 1 89 ? -8.373 9.552 4.928 1.00 65.75 89 PRO A C 1
ATOM 728 O O . PRO A 1 89 ? -8.215 10.332 5.868 1.00 65.75 89 PRO A O 1
ATOM 731 N N . VAL A 1 90 ? -7.361 8.994 4.271 1.00 65.69 90 VAL A N 1
ATOM 732 C CA . VAL A 1 90 ? -5.950 9.222 4.589 1.00 65.69 90 VAL A CA 1
ATOM 733 C C . VAL A 1 90 ? -5.335 10.116 3.519 1.00 65.69 90 VAL A C 1
ATOM 735 O O . VAL A 1 90 ? -5.621 9.968 2.326 1.00 65.69 90 VAL A O 1
ATOM 738 N N . SER A 1 91 ? -4.455 11.024 3.943 1.00 72.12 91 SER A N 1
ATOM 739 C CA . SER A 1 91 ? -3.649 11.829 3.024 1.00 72.12 91 SER A CA 1
ATOM 740 C C . SER A 1 91 ? -2.787 10.939 2.125 1.00 72.12 91 SER A C 1
ATOM 742 O O . SER A 1 91 ? -2.106 10.027 2.595 1.00 72.12 91 SER A O 1
ATOM 744 N N . ASP A 1 92 ? -2.780 11.247 0.827 1.00 73.12 92 ASP A N 1
ATOM 745 C CA . ASP A 1 92 ? -1.911 10.583 -0.151 1.00 73.12 92 ASP A CA 1
ATOM 746 C C . ASP A 1 92 ? -0.437 10.667 0.239 1.00 73.12 92 ASP A C 1
ATOM 748 O O . ASP A 1 92 ? 0.300 9.686 0.194 1.00 73.12 92 ASP A O 1
A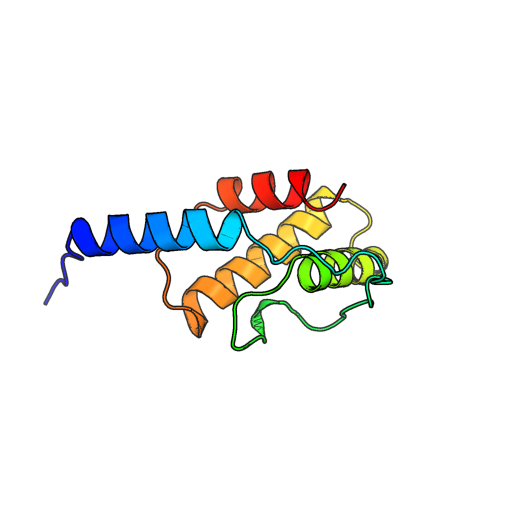TOM 752 N N . GLN A 1 93 ? -0.038 11.848 0.699 1.00 73.56 93 GLN A N 1
ATOM 753 C CA . GLN A 1 93 ? 1.332 12.163 1.060 1.00 73.56 93 GLN A CA 1
ATOM 754 C C . GLN A 1 93 ? 1.811 11.321 2.245 1.00 73.56 93 GLN A C 1
ATOM 756 O O . GLN A 1 93 ? 2.946 10.850 2.248 1.00 73.56 93 GLN A O 1
ATOM 761 N N . ALA A 1 94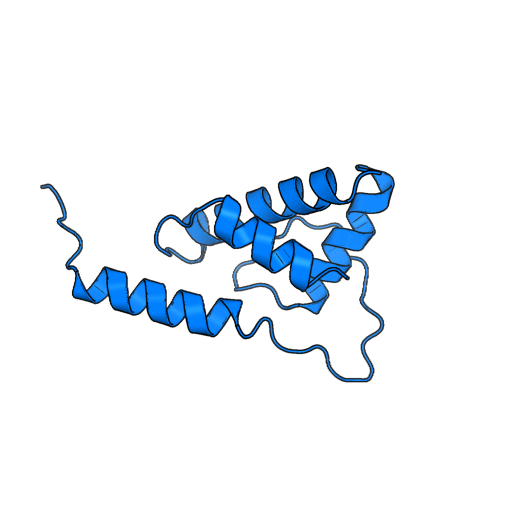 ? 0.931 11.067 3.220 1.00 72.62 94 ALA A N 1
ATOM 762 C CA . ALA A 1 94 ? 1.251 10.229 4.372 1.00 72.62 94 ALA A CA 1
ATOM 763 C C . ALA A 1 94 ? 1.508 8.768 3.966 1.00 72.62 94 ALA A C 1
ATOM 765 O O . ALA A 1 94 ? 2.409 8.121 4.501 1.00 72.62 94 ALA A O 1
ATOM 766 N N . ILE A 1 95 ? 0.744 8.258 2.996 1.00 75.62 95 ILE A N 1
ATOM 767 C CA . ILE A 1 95 ? 0.902 6.895 2.476 1.00 75.62 95 ILE A CA 1
ATOM 768 C C . ILE A 1 95 ? 2.197 6.789 1.671 1.00 75.62 95 ILE A C 1
ATOM 770 O O . ILE A 1 95 ? 3.001 5.894 1.929 1.00 75.62 95 ILE A O 1
ATOM 774 N N . ARG A 1 96 ? 2.447 7.733 0.756 1.00 80.06 96 ARG A N 1
ATOM 775 C CA . ARG A 1 96 ? 3.670 7.756 -0.061 1.00 80.06 96 ARG A CA 1
ATOM 776 C C . ARG A 1 96 ? 4.937 7.835 0.789 1.00 80.06 96 ARG A C 1
ATOM 778 O O . ARG A 1 96 ? 5.815 6.997 0.619 1.00 80.06 96 ARG A O 1
ATOM 785 N N . ALA A 1 97 ? 4.997 8.742 1.766 1.00 76.25 97 ALA A N 1
ATOM 786 C CA . ALA A 1 97 ? 6.150 8.867 2.666 1.00 76.25 97 ALA A CA 1
ATOM 787 C C . ALA A 1 97 ? 6.446 7.555 3.424 1.00 76.25 97 ALA A C 1
ATOM 789 O O . ALA A 1 97 ? 7.600 7.158 3.626 1.00 76.25 97 ALA A O 1
ATOM 790 N N . LYS A 1 98 ? 5.399 6.822 3.822 1.00 73.56 98 LYS A N 1
ATOM 791 C CA . LYS A 1 98 ? 5.568 5.515 4.464 1.00 73.56 98 LYS A CA 1
ATOM 792 C C . LYS A 1 98 ? 6.048 4.438 3.488 1.00 73.56 98 LYS A C 1
ATOM 794 O O . LYS A 1 98 ? 6.911 3.637 3.848 1.00 73.56 98 LYS A O 1
ATOM 799 N N . LEU A 1 99 ? 5.523 4.410 2.268 1.00 79.06 99 LEU A N 1
ATOM 800 C CA . LEU A 1 99 ? 5.968 3.473 1.235 1.00 79.06 99 LEU A CA 1
ATOM 801 C C . LEU A 1 99 ? 7.432 3.711 0.853 1.00 79.06 99 LEU A C 1
ATOM 803 O O . LEU A 1 99 ? 8.197 2.753 0.767 1.00 79.06 99 LEU A O 1
ATOM 807 N N . GLU A 1 100 ? 7.852 4.970 0.737 1.00 78.75 100 GLU A N 1
ATOM 808 C CA . GLU A 1 100 ? 9.239 5.358 0.453 1.00 78.75 100 GLU A CA 1
ATOM 809 C C . GLU A 1 100 ? 10.223 4.917 1.546 1.00 78.75 100 GLU A C 1
ATOM 811 O O . GLU A 1 100 ? 11.351 4.521 1.245 1.00 78.75 100 GLU A O 1
A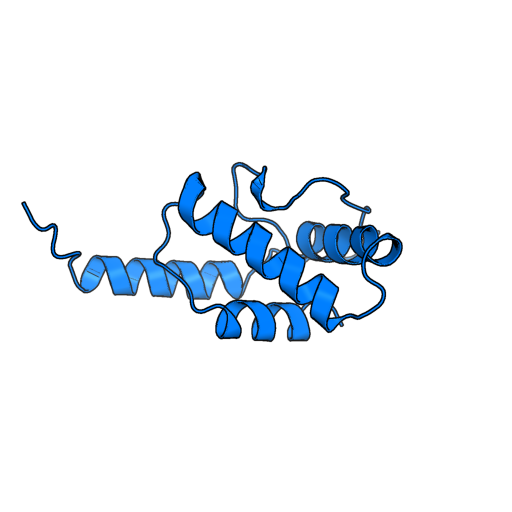TOM 816 N N . SER A 1 101 ? 9.811 4.937 2.817 1.00 72.56 101 SER A N 1
ATOM 817 C CA . SER A 1 101 ? 10.631 4.402 3.916 1.00 72.56 101 SER A CA 1
ATOM 818 C C . SER A 1 101 ? 10.637 2.871 3.988 1.00 72.56 101 SER A C 1
ATOM 820 O O . SER A 1 101 ? 11.587 2.297 4.519 1.00 72.56 101 SER A O 1
ATOM 822 N N . SER A 1 102 ? 9.602 2.209 3.461 1.00 67.25 102 SER A N 1
ATOM 823 C CA . SER A 1 102 ? 9.396 0.761 3.602 1.00 67.25 102 SER A CA 1
ATOM 824 C C . SER A 1 102 ? 9.924 -0.059 2.423 1.00 67.25 102 SER A C 1
ATOM 826 O O . SER A 1 102 ? 10.309 -1.206 2.640 1.00 67.25 102 SER A O 1
ATOM 828 N N . CYS A 1 103 ? 9.962 0.524 1.222 1.00 63.53 103 CYS A N 1
ATOM 829 C CA . CYS A 1 103 ? 10.441 -0.088 -0.024 1.00 63.53 103 CYS A CA 1
ATOM 830 C C . CYS A 1 103 ? 11.851 0.426 -0.376 1.00 63.53 103 CYS A C 1
ATOM 832 O O . CYS A 1 103 ? 12.039 1.028 -1.437 1.00 63.53 103 CYS A O 1
ATOM 834 N N . LYS A 1 104 ? 12.794 0.321 0.568 1.00 59.97 104 LYS A N 1
ATOM 835 C CA . LYS A 1 104 ? 14.214 0.631 0.340 1.00 59.97 104 LYS A CA 1
ATOM 836 C C . LYS A 1 104 ? 14.921 -0.529 -0.341 1.00 59.97 104 LYS A C 1
ATOM 838 O O . LYS A 1 104 ? 14.581 -1.680 0.009 1.00 59.97 104 LYS A O 1
#

Foldseek 3Di:
DDPPPPPVVQVVLVVVVVVLLVPLPDDDPPDPLAADCDQLLVDLDRHHLSNLLSPLVNCCVPDVDSLVSLLSNLVSNQNNCVPRVVGDRDDSVVSSVSSVVSND

Secondary structure (DSSP, 8-state):
------HHHHHHHHHHHHHHHHTSPPPPTT-------S-GGG-SSPPPHHHHHHHHHHGGGT--SHHHHHHHHHHHHHHHHHHTS-PPP--HHHHHHHHHHH--

Sequence (104 aa):
MSFKKSSSTTEKNKETWRKNLVQFQAPSRRDNVAIHEEPLSDRSRMPLKSHVMGRFKSLESIAKERKERVGLIAVELKALWRTTLNFLPVSDQAIRAKLESSCK